Protein AF-A0A6P4F6K2-F1 (afdb_monomer_lite)

Foldseek 3Di:
DVVVVVVVVVVVVVVVVVVPPPPPPPPPPQLLADLFLQSSVDWAWHNVDQQWIWTWDADPVGIGTHTDDGADVVVQFTQASVVRDTDNDQHPSRPPNDDDDDDPPDDDDPDDD

Sequence (113 aa):
MCLEKLLVSLLLLNVVGLLLGATVTTRRIQPRETNSCEGRQSPGPICESCELLATCVRHSNGWVNIPVESCDVANGYYCNARLGSCTNETGPCHPFGIEGNFQCTSQGIFPDP

Organism: Drosophila rhopaloa (NCBI:txid1041015)

pLDDT: mean 74.83, std 17.78, range [36.12, 95.44]

Secondary structure (DSSP, 8-state):
-HHHHHHHHHHHHHHHHHHTS---------GGG-S-HHHH-S-EEEEEETTEEEEEEEETTEEEEEEEEE--GGGT-EEETTTTEEESS--TTSTT--SSS----S---SS--

Structure (mmCIF, N/CA/C/O backbone):
data_AF-A0A6P4F6K2-F1
#
_entry.id   AF-A0A6P4F6K2-F1
#
loop_
_atom_site.group_PDB
_atom_site.id
_atom_site.type_symbol
_atom_site.label_atom_id
_atom_site.label_alt_id
_atom_site.label_comp_id
_atom_site.label_asym_id
_atom_site.label_entity_id
_atom_site.label_seq_id
_atom_site.pdbx_PDB_ins_code
_atom_site.Cartn_x
_atom_site.Cartn_y
_atom_site.Cartn_z
_atom_site.occupancy
_atom_site.B_iso_or_equiv
_atom_site.auth_seq_id
_atom_site.auth_comp_id
_atom_site.auth_asym_id
_atom_site.auth_atom_id
_atom_site.pdbx_PDB_model_num
ATOM 1 N N . MET A 1 1 ? 33.567 51.281 23.725 1.00 56.69 1 MET A N 1
ATOM 2 C CA . MET A 1 1 ? 34.152 49.922 23.618 1.00 56.69 1 MET A CA 1
ATOM 3 C C . MET A 1 1 ? 33.286 48.794 24.197 1.00 56.69 1 MET A C 1
ATOM 5 O O . MET A 1 1 ? 33.327 47.714 23.625 1.00 56.69 1 MET A O 1
ATOM 9 N N . CYS A 1 2 ? 32.524 48.973 25.293 1.00 61.72 2 CYS A N 1
ATOM 10 C CA . CYS A 1 2 ? 31.678 47.890 25.845 1.00 61.72 2 CYS A CA 1
ATOM 11 C C . CYS A 1 2 ? 30.282 47.799 25.184 1.00 61.72 2 CYS A C 1
ATOM 13 O O . CYS A 1 2 ? 29.792 46.708 24.913 1.00 61.72 2 CYS A O 1
ATOM 15 N N . LEU A 1 3 ? 29.675 48.947 24.850 1.00 62.72 3 LEU A N 1
ATOM 16 C CA . LEU A 1 3 ? 28.317 49.025 24.288 1.00 62.72 3 LEU A CA 1
ATOM 17 C C . LEU A 1 3 ? 28.222 48.492 22.844 1.00 62.72 3 LEU A C 1
ATOM 19 O O . LEU A 1 3 ? 27.274 47.794 22.507 1.00 62.72 3 LEU A O 1
ATOM 23 N N . GLU A 1 4 ? 29.239 48.746 22.014 1.00 66.81 4 GLU A N 1
ATOM 24 C CA . GLU A 1 4 ? 29.304 4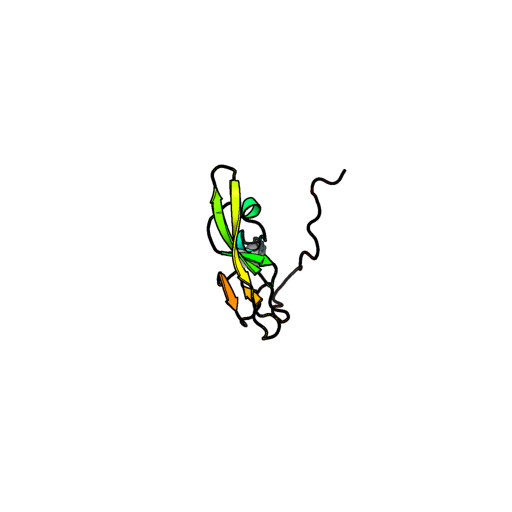8.241 20.631 1.00 66.81 4 GLU A CA 1
ATOM 25 C C . GLU A 1 4 ? 29.413 46.714 20.579 1.00 66.81 4 GLU A C 1
ATOM 27 O O . GLU A 1 4 ? 28.757 46.070 19.767 1.00 66.81 4 GLU A O 1
ATOM 32 N N . LYS A 1 5 ? 30.181 46.111 21.497 1.00 67.81 5 LYS A N 1
ATOM 33 C CA . LYS A 1 5 ? 30.301 44.649 21.598 1.00 67.81 5 LYS A CA 1
ATOM 34 C C . LYS A 1 5 ? 28.987 43.994 22.028 1.00 67.81 5 LYS A C 1
ATOM 36 O O . LYS A 1 5 ? 28.663 42.913 21.547 1.00 67.81 5 LYS A O 1
ATOM 41 N N . LEU A 1 6 ? 28.219 44.661 22.894 1.00 66.50 6 LEU A N 1
ATOM 42 C CA . LEU A 1 6 ? 26.907 44.188 23.336 1.00 66.50 6 LEU A CA 1
ATOM 43 C C . LEU A 1 6 ? 25.887 44.210 22.185 1.00 66.50 6 LEU A C 1
ATOM 45 O O . LEU A 1 6 ? 25.152 43.241 21.999 1.00 66.50 6 LEU A O 1
ATOM 49 N N . LEU A 1 7 ? 25.889 45.279 21.381 1.00 67.88 7 LEU A N 1
ATOM 50 C CA . LEU A 1 7 ? 24.997 45.426 20.227 1.00 67.88 7 LEU A CA 1
ATOM 51 C C . LEU A 1 7 ? 25.287 44.379 19.139 1.00 67.88 7 LEU A C 1
ATOM 53 O O . LEU A 1 7 ? 24.362 43.785 18.588 1.00 67.88 7 LEU A O 1
ATOM 57 N N . VAL A 1 8 ? 26.572 44.110 18.877 1.00 70.19 8 VAL A N 1
ATOM 58 C CA . VAL A 1 8 ? 27.010 43.087 17.913 1.00 70.19 8 VAL A CA 1
ATOM 59 C C . VAL A 1 8 ? 26.610 41.681 18.372 1.00 70.19 8 VAL A C 1
ATOM 61 O O . VAL A 1 8 ? 26.099 40.909 17.564 1.00 70.19 8 VAL A O 1
ATOM 64 N N . SER A 1 9 ? 26.747 41.355 19.663 1.00 69.31 9 SER A N 1
ATOM 65 C CA . SER A 1 9 ? 26.278 40.065 20.198 1.00 69.31 9 SER A CA 1
ATOM 66 C C . SER A 1 9 ? 24.761 39.886 20.079 1.00 69.31 9 SER A C 1
ATOM 68 O O . SER A 1 9 ? 24.302 38.805 19.715 1.00 69.31 9 SER A O 1
ATOM 70 N N . LEU A 1 10 ? 23.972 40.935 20.338 1.00 66.81 10 LEU A N 1
ATOM 71 C CA . LEU A 1 10 ? 22.511 40.898 20.190 1.00 66.81 10 LEU A CA 1
ATOM 72 C C . LEU A 1 10 ? 22.080 40.697 18.730 1.00 66.81 10 LEU A C 1
ATOM 74 O O . LEU A 1 10 ? 21.157 39.926 18.464 1.00 66.81 10 LEU A O 1
ATOM 78 N N . LEU A 1 11 ? 22.763 41.337 17.780 1.00 66.00 11 LEU A N 1
ATOM 79 C CA . LEU A 1 11 ? 22.517 41.141 16.348 1.00 66.00 11 LEU A CA 1
ATOM 80 C C . LEU A 1 11 ? 22.861 39.711 15.904 1.00 66.00 11 LEU A C 1
ATOM 82 O O . LEU A 1 11 ? 22.069 39.086 15.201 1.00 66.00 11 LEU A O 1
ATOM 86 N N . LEU A 1 12 ? 23.988 39.160 16.368 1.00 63.81 12 LEU A N 1
ATOM 87 C CA . LEU A 1 12 ? 24.404 37.790 16.047 1.00 63.81 12 LEU A CA 1
ATOM 88 C C . LEU A 1 12 ? 23.418 36.737 16.576 1.00 63.81 12 LEU A C 1
ATOM 90 O O . LEU A 1 12 ? 23.093 35.799 15.848 1.00 63.81 12 LEU A O 1
ATOM 94 N N . LEU A 1 13 ? 22.886 36.906 17.792 1.00 61.72 13 LEU A N 1
ATOM 95 C CA . LEU A 1 13 ? 21.876 35.989 18.341 1.00 61.72 13 LEU A CA 1
ATOM 96 C C . LEU A 1 13 ? 20.583 35.960 17.507 1.00 61.72 13 LEU A C 1
ATOM 98 O O . LEU A 1 13 ? 20.013 34.889 17.301 1.00 61.72 13 LEU A O 1
ATOM 102 N N . ASN A 1 14 ? 20.137 37.109 16.992 1.00 60.03 14 ASN A N 1
ATOM 103 C CA . ASN A 1 14 ? 18.925 37.183 16.168 1.00 60.03 14 ASN A CA 1
ATOM 104 C C . ASN A 1 14 ? 19.111 36.535 14.783 1.00 60.03 14 ASN A C 1
ATOM 106 O O . ASN A 1 14 ? 18.196 35.877 14.287 1.00 60.03 14 ASN A O 1
ATOM 110 N N . VAL A 1 15 ? 20.299 36.654 14.179 1.00 61.12 15 VAL A N 1
ATOM 111 C CA . VAL A 1 15 ? 20.611 36.010 12.887 1.00 61.12 15 VAL A CA 1
ATOM 112 C C . VAL A 1 15 ? 20.672 34.483 13.021 1.00 61.12 15 VAL A C 1
ATOM 114 O O . VAL A 1 15 ? 20.176 33.773 12.147 1.00 61.12 15 VAL A O 1
ATOM 117 N N . VAL A 1 16 ? 21.209 33.962 14.131 1.00 60.44 16 VAL A N 1
ATOM 118 C CA . VAL A 1 16 ? 21.238 32.510 14.396 1.00 60.44 16 VAL A CA 1
ATOM 119 C C . VAL A 1 16 ? 19.823 31.942 14.559 1.00 60.44 16 VAL A C 1
ATOM 121 O O . VAL A 1 16 ? 19.536 30.871 14.026 1.00 60.44 16 VAL A O 1
ATOM 124 N N . GLY A 1 17 ? 18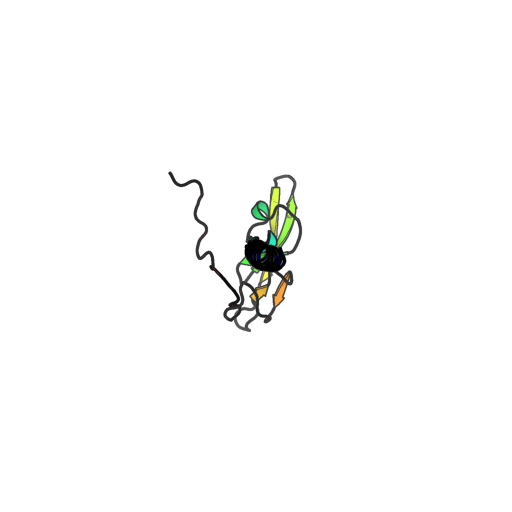.915 32.669 15.221 1.00 59.19 17 GLY A N 1
ATOM 125 C CA . GLY A 1 17 ? 17.517 32.252 15.382 1.00 59.19 17 GLY A CA 1
ATOM 126 C C . GLY A 1 17 ? 16.746 32.137 14.060 1.00 59.19 17 GLY A C 1
ATOM 127 O O . GLY A 1 17 ? 15.969 31.199 13.887 1.00 59.19 17 GLY A O 1
ATOM 128 N N . LEU A 1 18 ? 17.001 33.033 13.097 1.00 56.62 18 LEU A N 1
ATOM 129 C CA . LEU A 1 18 ? 16.351 32.987 11.779 1.00 56.62 18 LEU A CA 1
ATOM 130 C C . LEU A 1 18 ? 16.808 31.802 10.910 1.00 56.62 18 LEU A C 1
ATOM 132 O O . LEU A 1 18 ? 16.021 31.296 10.112 1.00 56.62 18 LEU A O 1
ATOM 136 N N . LEU A 1 19 ? 18.051 31.335 11.058 1.00 57.84 19 LEU A N 1
ATOM 137 C CA . LEU A 1 19 ? 18.600 30.241 10.243 1.00 57.84 19 LEU A CA 1
ATOM 138 C C . LEU A 1 19 ? 18.112 28.846 10.677 1.00 57.84 19 LEU A C 1
ATOM 140 O O . LEU A 1 19 ? 18.182 27.904 9.891 1.00 57.84 19 LEU A O 1
ATOM 144 N N . LEU A 1 20 ? 17.577 28.706 11.894 1.00 57.47 20 LEU A N 1
ATOM 145 C CA . LEU A 1 20 ? 17.059 27.437 12.430 1.00 57.47 20 LEU A CA 1
ATOM 146 C C . LEU A 1 20 ? 15.578 27.172 12.085 1.00 57.47 20 LEU A C 1
ATOM 148 O O . LEU A 1 20 ? 15.097 26.058 12.282 1.00 57.47 20 LEU A O 1
ATOM 152 N N . GLY A 1 21 ? 14.847 28.165 11.562 1.00 54.50 21 GLY A N 1
ATOM 153 C CA . GLY A 1 21 ? 13.391 28.095 11.358 1.00 54.50 21 GLY A CA 1
ATOM 154 C C . GLY A 1 21 ? 12.912 27.477 10.038 1.00 54.50 21 GLY A C 1
ATOM 155 O O . GLY A 1 21 ? 11.718 27.245 9.879 1.00 54.50 21 GLY A O 1
ATOM 156 N N . ALA A 1 22 ? 13.802 27.191 9.085 1.00 56.12 22 ALA A N 1
ATOM 157 C CA . ALA A 1 22 ? 13.428 26.698 7.756 1.00 56.12 22 ALA A CA 1
ATOM 158 C C . ALA A 1 22 ? 13.630 25.179 7.609 1.00 56.12 22 ALA A C 1
ATOM 160 O O . ALA A 1 22 ? 14.261 24.710 6.664 1.00 56.12 22 ALA A O 1
ATOM 161 N N . THR A 1 23 ? 13.086 24.378 8.528 1.00 56.38 23 THR A N 1
ATOM 162 C CA . THR A 1 23 ? 12.930 22.936 8.280 1.00 56.38 23 THR A CA 1
ATOM 163 C C . THR A 1 23 ? 11.619 22.710 7.533 1.00 56.38 23 THR A C 1
ATOM 165 O O . THR A 1 23 ? 10.578 22.406 8.107 1.00 56.38 23 THR A O 1
ATOM 168 N N . VAL A 1 24 ? 11.657 22.900 6.211 1.00 55.47 24 VAL A N 1
ATOM 169 C CA . VAL A 1 24 ? 10.568 22.478 5.322 1.00 55.47 24 VAL A CA 1
ATOM 170 C C . VAL A 1 24 ? 10.425 20.964 5.474 1.00 55.47 24 VAL A C 1
ATOM 172 O O . VAL A 1 24 ? 11.252 20.194 4.981 1.00 55.47 24 VAL A O 1
ATOM 175 N N . THR A 1 25 ? 9.381 20.528 6.176 1.00 54.91 25 THR A N 1
ATOM 176 C CA . THR A 1 25 ? 8.965 19.127 6.228 1.00 54.91 25 THR A CA 1
ATOM 177 C C . THR A 1 25 ? 8.419 18.753 4.856 1.00 54.91 25 THR A C 1
ATOM 179 O O . THR A 1 25 ? 7.223 18.784 4.583 1.00 54.91 25 THR A O 1
ATOM 182 N N . THR A 1 26 ? 9.325 18.427 3.937 1.00 51.50 26 THR A N 1
ATOM 183 C CA . THR A 1 26 ? 8.966 17.761 2.688 1.00 51.50 26 THR A CA 1
ATOM 184 C C . THR A 1 26 ? 8.334 16.421 3.066 1.00 51.50 26 THR A C 1
ATOM 186 O O . THR A 1 26 ? 9.034 15.456 3.372 1.00 51.50 26 THR A O 1
ATOM 189 N N . ARG A 1 27 ? 6.994 16.358 3.111 1.00 51.25 27 ARG A N 1
ATOM 190 C CA . ARG A 1 27 ? 6.260 15.089 3.180 1.00 51.25 27 ARG A CA 1
ATOM 191 C C . ARG A 1 27 ? 6.601 14.326 1.902 1.00 51.25 27 ARG A C 1
ATOM 193 O O . ARG A 1 27 ? 5.994 14.549 0.859 1.00 51.25 27 ARG A O 1
ATOM 200 N N . ARG A 1 28 ? 7.633 13.481 1.952 1.00 51.12 28 ARG A N 1
ATOM 201 C CA . ARG A 1 28 ? 7.904 12.533 0.875 1.00 51.12 28 ARG A CA 1
ATOM 202 C C . ARG A 1 28 ? 6.759 11.536 0.882 1.00 51.12 28 ARG A C 1
ATOM 204 O O . ARG A 1 28 ? 6.649 10.769 1.835 1.00 51.12 28 ARG A O 1
ATOM 211 N N . ILE A 1 29 ? 5.934 11.576 -0.163 1.00 53.78 29 ILE A N 1
ATOM 212 C CA . ILE A 1 29 ? 5.023 10.480 -0.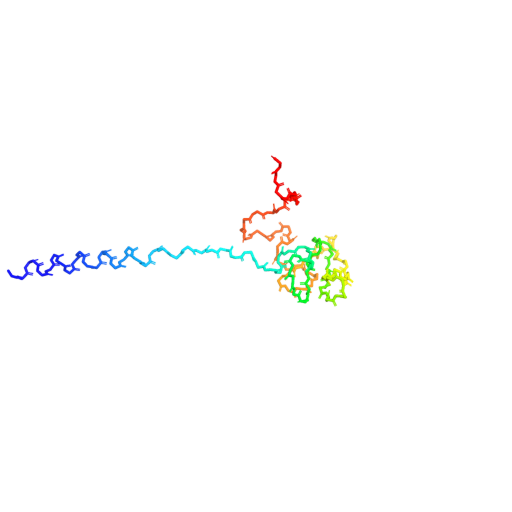500 1.00 53.78 29 ILE A CA 1
ATOM 213 C C . ILE A 1 29 ? 5.879 9.218 -0.456 1.00 53.78 29 ILE A C 1
ATOM 215 O O . ILE A 1 29 ? 6.881 9.116 -1.178 1.00 53.78 29 ILE A O 1
ATOM 219 N N . GLN A 1 30 ? 5.584 8.319 0.478 1.00 57.50 30 GLN A N 1
ATOM 220 C CA . GLN A 1 30 ? 6.380 7.109 0.586 1.00 57.50 30 GLN A CA 1
ATOM 221 C C . GLN A 1 30 ? 6.068 6.255 -0.643 1.00 57.50 30 GLN A C 1
ATOM 223 O O . GLN A 1 30 ? 4.902 6.122 -1.002 1.00 57.50 30 GLN A O 1
ATOM 228 N N . PRO A 1 31 ? 7.058 5.597 -1.269 1.00 54.12 31 PRO A N 1
ATOM 229 C CA . PRO A 1 31 ? 6.803 4.698 -2.398 1.00 54.12 31 PRO A CA 1
ATOM 230 C C . PRO A 1 31 ? 5.815 3.558 -2.090 1.00 54.12 31 PRO A C 1
ATOM 232 O O . PRO A 1 31 ? 5.384 2.867 -3.001 1.00 54.12 31 PRO A O 1
ATOM 235 N N . ARG A 1 32 ? 5.460 3.334 -0.814 1.00 56.78 32 ARG A N 1
ATOM 236 C CA . ARG A 1 32 ? 4.404 2.409 -0.366 1.00 56.78 32 ARG A CA 1
ATOM 237 C C . ARG A 1 32 ? 2.979 2.946 -0.521 1.00 56.78 32 ARG A C 1
ATOM 239 O O . ARG A 1 32 ? 2.049 2.158 -0.447 1.00 56.78 32 ARG A O 1
ATOM 246 N N . GLU A 1 33 ? 2.808 4.248 -0.717 1.00 63.09 33 GLU A N 1
ATOM 247 C CA . GLU A 1 33 ? 1.502 4.909 -0.856 1.00 63.09 33 GLU A CA 1
ATOM 248 C C . GLU A 1 33 ? 1.014 4.934 -2.316 1.00 63.09 33 GLU A C 1
ATOM 250 O O . GLU A 1 33 ? -0.028 5.505 -2.618 1.00 63.09 33 GLU A O 1
ATOM 255 N N . THR A 1 34 ? 1.753 4.300 -3.231 1.00 77.69 34 THR A N 1
ATOM 256 C CA . THR A 1 34 ? 1.276 4.015 -4.587 1.00 77.69 34 THR A CA 1
ATOM 257 C C . THR A 1 34 ? 0.382 2.777 -4.605 1.00 77.69 34 THR A C 1
ATOM 259 O O . THR A 1 34 ? 0.589 1.826 -3.849 1.00 77.69 34 THR A O 1
ATOM 262 N N . ASN A 1 35 ? -0.581 2.776 -5.519 1.00 83.12 35 ASN A N 1
ATOM 263 C CA . ASN A 1 35 ? -1.512 1.675 -5.737 1.00 83.12 35 ASN A CA 1
ATOM 264 C C . ASN A 1 35 ? -1.050 0.680 -6.817 1.00 83.12 35 ASN A C 1
ATOM 266 O O . ASN A 1 35 ? -1.750 -0.288 -7.112 1.00 83.12 35 ASN A O 1
ATOM 270 N N . SER A 1 36 ? 0.124 0.897 -7.420 1.00 89.00 36 SER A N 1
ATOM 271 C CA . SER A 1 36 ? 0.665 0.025 -8.465 1.00 89.00 36 SER A CA 1
ATOM 272 C C . SER A 1 36 ? 2.108 -0.373 -8.188 1.00 89.00 36 SER A C 1
ATOM 274 O O . SER A 1 36 ? 2.950 0.430 -7.781 1.00 89.00 36 SER A O 1
ATOM 276 N N . CYS A 1 37 ? 2.424 -1.632 -8.462 1.00 90.44 37 CYS A N 1
ATOM 277 C CA . CYS A 1 37 ? 3.773 -2.147 -8.301 1.00 90.44 37 CYS A CA 1
ATOM 278 C C . CYS A 1 37 ? 4.759 -1.517 -9.285 1.00 90.44 37 CYS A C 1
ATOM 280 O O . CYS A 1 37 ? 5.931 -1.349 -8.943 1.00 90.44 37 CYS A O 1
ATOM 282 N N . GLU A 1 38 ? 4.273 -1.090 -10.451 1.00 89.88 38 GLU A N 1
ATOM 283 C CA . GLU A 1 38 ? 5.060 -0.345 -11.433 1.00 89.88 38 GLU A CA 1
ATOM 284 C C . GLU A 1 38 ? 5.500 1.023 -10.901 1.00 89.88 38 GLU A C 1
ATOM 286 O O . GLU A 1 38 ? 6.664 1.390 -11.044 1.00 89.88 38 GLU A O 1
ATOM 291 N N . GLY A 1 39 ? 4.619 1.741 -10.193 1.00 84.81 39 GLY A N 1
ATOM 292 C CA . GLY A 1 39 ? 4.983 2.987 -9.514 1.00 84.81 39 GLY A CA 1
ATOM 293 C C . GLY A 1 39 ? 5.900 2.768 -8.307 1.00 84.81 39 GLY A C 1
ATOM 294 O O . GLY A 1 39 ? 6.752 3.604 -8.008 1.00 84.81 39 GLY A O 1
ATOM 295 N N . ARG A 1 40 ? 5.754 1.633 -7.612 1.00 85.44 40 ARG A N 1
ATOM 296 C CA . ARG A 1 40 ? 6.533 1.313 -6.406 1.00 85.44 40 ARG A CA 1
ATOM 297 C C . ARG A 1 40 ? 7.978 0.909 -6.701 1.00 85.44 40 ARG A C 1
ATOM 299 O O . ARG A 1 40 ? 8.857 1.147 -5.869 1.00 85.44 40 ARG A O 1
ATOM 306 N N . GLN A 1 41 ? 8.199 0.207 -7.812 1.00 89.81 41 GLN A N 1
ATOM 307 C CA . GLN A 1 41 ? 9.492 -0.340 -8.246 1.00 89.81 41 GLN A CA 1
ATOM 308 C C . GLN A 1 41 ? 10.267 -1.141 -7.178 1.00 89.81 41 GLN A C 1
ATOM 310 O O . GLN A 1 41 ? 11.496 -1.230 -7.204 1.00 89.81 41 GLN A O 1
ATOM 315 N N . SER A 1 42 ? 9.563 -1.725 -6.209 1.00 90.62 42 SER A N 1
ATOM 316 C CA . SER A 1 42 ? 10.150 -2.490 -5.107 1.00 90.62 42 SER A CA 1
ATOM 317 C C . SER A 1 42 ? 9.169 -3.551 -4.603 1.00 90.62 42 SER A C 1
ATOM 319 O O . SER A 1 42 ? 7.954 -3.368 -4.721 1.00 90.62 42 SER A O 1
ATOM 321 N N . PRO A 1 43 ? 9.658 -4.666 -4.033 1.00 92.00 43 PRO A N 1
ATOM 322 C CA . PRO A 1 43 ? 8.783 -5.745 -3.607 1.00 92.00 43 PRO A CA 1
ATOM 323 C C . PRO A 1 43 ? 8.065 -5.410 -2.296 1.00 92.00 43 PRO A C 1
ATOM 325 O O . PRO A 1 43 ? 8.527 -4.584 -1.498 1.00 92.00 43 PRO A O 1
ATOM 328 N N . GLY A 1 44 ? 6.950 -6.098 -2.054 1.00 91.19 44 GLY A N 1
ATOM 329 C CA . GLY A 1 44 ? 6.220 -6.083 -0.784 1.00 91.19 44 GLY A CA 1
ATOM 330 C C . GLY A 1 44 ? 4.786 -5.545 -0.875 1.00 91.19 44 GLY A C 1
ATOM 331 O O . GLY A 1 44 ? 4.319 -5.222 -1.964 1.00 91.19 44 GLY A O 1
ATOM 332 N N . PRO A 1 45 ? 4.090 -5.431 0.270 1.00 90.94 45 PRO A N 1
ATOM 333 C CA . PRO A 1 45 ? 2.642 -5.227 0.307 1.00 90.94 45 PRO A CA 1
ATOM 334 C C . PRO A 1 45 ? 2.241 -3.796 -0.058 1.00 90.94 45 PRO A C 1
ATOM 336 O O . PRO A 1 45 ? 2.825 -2.850 0.476 1.00 90.94 45 PRO A O 1
ATOM 339 N N . ILE A 1 46 ? 1.258 -3.646 -0.940 1.00 90.38 46 ILE A N 1
ATOM 340 C CA . ILE A 1 46 ? 0.628 -2.386 -1.351 1.00 90.38 46 ILE A CA 1
ATOM 341 C C . ILE A 1 46 ? -0.887 -2.474 -1.178 1.00 90.38 46 ILE A C 1
ATOM 343 O O . ILE A 1 46 ? -1.462 -3.560 -1.176 1.00 90.38 46 ILE A O 1
ATOM 347 N N . CYS A 1 47 ? -1.535 -1.318 -1.110 1.00 89.62 47 CYS A N 1
ATOM 348 C CA . CYS A 1 47 ? -2.980 -1.237 -1.270 1.00 89.62 47 CYS A CA 1
ATOM 349 C C . CYS A 1 47 ? -3.288 -0.919 -2.728 1.00 89.62 47 CYS A C 1
ATOM 351 O O . CYS A 1 47 ? -3.039 0.198 -3.176 1.00 89.62 47 CYS A O 1
ATOM 353 N N . GLU A 1 48 ? -3.800 -1.898 -3.471 1.00 89.19 48 GLU A N 1
ATOM 354 C CA . GLU A 1 48 ? -4.279 -1.670 -4.840 1.00 89.19 48 GLU A CA 1
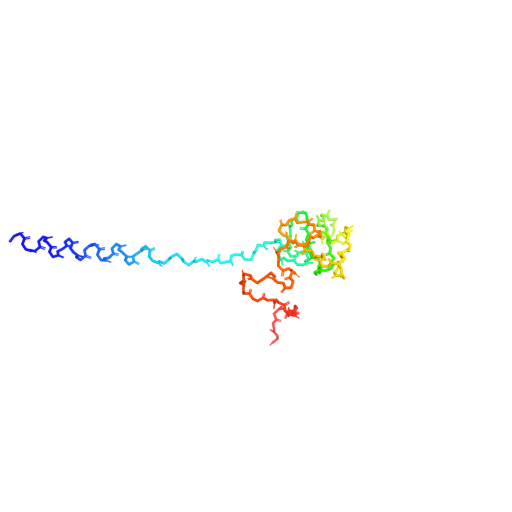ATOM 355 C C . GLU A 1 48 ? -5.564 -0.832 -4.824 1.00 89.19 48 GLU A C 1
ATOM 357 O O . GLU A 1 48 ? -5.752 0.074 -5.636 1.00 89.19 48 GLU A O 1
ATOM 362 N N . SER A 1 49 ? -6.404 -1.079 -3.820 1.00 88.00 49 SER A N 1
ATOM 363 C CA . SER A 1 49 ? -7.496 -0.205 -3.407 1.00 88.00 49 SER A CA 1
ATOM 364 C C . SER A 1 49 ? -7.609 -0.221 -1.881 1.00 88.00 49 SER A C 1
ATOM 366 O O . SER A 1 49 ? -6.921 -0.985 -1.201 1.00 88.00 49 SER A O 1
ATOM 368 N N . CYS A 1 50 ? -8.495 0.597 -1.315 1.00 87.81 50 CYS A N 1
ATOM 369 C CA . CYS A 1 50 ? -8.738 0.584 0.129 1.00 87.81 50 CYS A CA 1
ATOM 370 C C . CYS A 1 50 ? -9.403 -0.703 0.641 1.00 87.81 50 CYS A C 1
ATOM 372 O O . CYS A 1 50 ? -9.427 -0.932 1.850 1.00 87.81 50 CYS A O 1
ATOM 374 N N . GLU A 1 51 ? -9.866 -1.560 -0.268 1.00 90.88 51 GLU A N 1
ATOM 375 C CA . GLU A 1 51 ? -10.525 -2.835 0.025 1.00 90.88 51 GLU A CA 1
ATOM 376 C C . GLU A 1 51 ? -9.706 -4.033 -0.480 1.00 90.88 51 GLU A C 1
ATOM 378 O O . GLU A 1 51 ? -10.139 -5.174 -0.348 1.00 90.88 51 GLU A O 1
ATOM 383 N N . LEU A 1 52 ? -8.532 -3.803 -1.080 1.00 90.62 52 LEU A N 1
ATOM 384 C CA . LEU A 1 52 ? -7.726 -4.854 -1.698 1.00 90.62 52 LEU A CA 1
ATOM 385 C C . LEU A 1 52 ? -6.245 -4.685 -1.363 1.00 90.62 52 LEU A C 1
ATOM 387 O O . LEU A 1 52 ? -5.575 -3.767 -1.852 1.00 90.62 52 LEU A O 1
ATOM 391 N N . LEU A 1 53 ? -5.731 -5.623 -0.571 1.00 93.06 53 LEU A N 1
ATOM 392 C CA . LEU A 1 53 ? -4.307 -5.773 -0.325 1.00 93.06 53 LEU A CA 1
ATOM 393 C C . LEU A 1 53 ? -3.689 -6.605 -1.449 1.00 93.06 53 LEU A C 1
ATOM 395 O O . LEU A 1 53 ? -4.116 -7.727 -1.733 1.00 93.06 53 LEU A O 1
ATOM 399 N N . ALA A 1 54 ? -2.628 -6.078 -2.041 1.00 94.25 54 ALA A N 1
ATOM 400 C CA . ALA A 1 54 ? -1.810 -6.782 -3.013 1.00 94.25 54 ALA A CA 1
ATOM 401 C C . ALA A 1 54 ? -0.346 -6.790 -2.566 1.00 94.25 54 ALA A C 1
ATOM 403 O O . ALA A 1 54 ? 0.070 -6.056 -1.671 1.00 94.25 54 ALA A O 1
ATOM 404 N N . THR A 1 55 ? 0.470 -7.623 -3.195 1.00 93.69 55 THR A N 1
ATOM 405 C CA . THR A 1 55 ? 1.918 -7.628 -3.006 1.00 93.69 55 THR A CA 1
ATOM 406 C C . THR A 1 55 ? 2.622 -7.452 -4.335 1.00 93.69 55 THR A C 1
ATOM 408 O O . THR A 1 55 ? 2.210 -7.992 -5.362 1.00 93.69 55 THR A O 1
ATOM 411 N N . CYS A 1 56 ? 3.700 -6.681 -4.306 1.00 93.94 56 CYS A N 1
ATOM 412 C CA . CYS A 1 56 ? 4.517 -6.425 -5.469 1.00 93.94 56 CYS A CA 1
ATOM 413 C C . CYS A 1 56 ? 5.576 -7.489 -5.636 1.00 93.94 56 CYS A C 1
ATOM 415 O O . CYS A 1 56 ? 6.423 -7.699 -4.760 1.00 93.94 56 CYS A O 1
ATOM 417 N N . VAL A 1 57 ? 5.551 -8.106 -6.811 1.00 94.69 57 VAL A N 1
ATOM 418 C CA . VAL A 1 57 ? 6.522 -9.105 -7.235 1.00 94.69 57 VAL A CA 1
ATOM 419 C C . VAL A 1 57 ? 7.125 -8.658 -8.559 1.00 94.69 57 VAL A C 1
ATOM 421 O O . VAL A 1 57 ? 6.445 -8.095 -9.420 1.00 94.69 57 VAL A O 1
ATOM 424 N N . ARG A 1 58 ? 8.429 -8.889 -8.717 1.00 94.94 58 ARG A N 1
ATOM 425 C CA . ARG A 1 58 ? 9.118 -8.628 -9.976 1.00 94.94 58 ARG A CA 1
ATOM 426 C C . ARG A 1 58 ? 8.928 -9.817 -10.910 1.00 94.94 58 ARG A C 1
ATOM 428 O O . ARG A 1 58 ? 9.337 -10.928 -10.582 1.00 94.94 58 ARG A O 1
ATOM 435 N N . HIS A 1 59 ? 8.334 -9.564 -12.066 1.00 92.75 59 HIS A N 1
ATOM 436 C CA . HIS A 1 59 ? 8.178 -10.527 -13.148 1.00 92.75 59 HIS A CA 1
ATOM 437 C C . HIS A 1 59 ? 9.169 -10.214 -14.284 1.00 92.75 59 HIS A C 1
ATOM 439 O O . HIS A 1 59 ? 9.830 -9.172 -14.272 1.00 92.75 59 HIS A O 1
ATOM 445 N N . SER A 1 60 ? 9.280 -11.089 -15.291 1.00 92.19 60 SER A N 1
ATOM 446 C CA . SER A 1 60 ? 10.176 -10.873 -16.444 1.00 92.19 60 SER A CA 1
ATOM 447 C C . SER A 1 60 ? 9.865 -9.590 -17.224 1.00 92.19 60 SER A C 1
ATOM 449 O O . SER A 1 60 ? 10.754 -9.015 -17.842 1.00 92.19 60 SER A O 1
ATOM 451 N N . ASN A 1 61 ? 8.608 -9.142 -17.171 1.00 89.50 61 ASN A N 1
ATOM 452 C CA . ASN A 1 61 ? 8.080 -8.045 -17.982 1.00 89.50 61 ASN A CA 1
ATOM 453 C C . ASN A 1 61 ? 7.849 -6.751 -17.180 1.00 89.50 61 ASN A C 1
ATOM 455 O O . ASN A 1 61 ? 7.295 -5.808 -17.732 1.00 89.50 61 ASN A O 1
ATOM 459 N N . GLY A 1 62 ? 8.228 -6.701 -15.897 1.00 93.62 62 GLY A N 1
ATOM 460 C CA . GLY A 1 62 ? 8.003 -5.530 -15.040 1.00 93.62 62 GLY A CA 1
ATOM 461 C C . GLY A 1 62 ? 7.525 -5.884 -13.636 1.00 93.62 62 GLY A C 1
ATOM 462 O O . GLY A 1 62 ? 7.662 -7.028 -13.184 1.00 93.62 62 GLY A O 1
ATOM 463 N N . TRP A 1 63 ? 6.983 -4.895 -12.932 1.00 94.88 63 TRP A N 1
ATOM 464 C CA . TRP A 1 63 ? 6.417 -5.080 -11.600 1.00 94.88 63 TRP A CA 1
ATOM 465 C C . TRP A 1 63 ? 4.922 -5.375 -11.679 1.00 94.88 63 TRP A C 1
ATOM 467 O O . TRP A 1 63 ? 4.176 -4.672 -12.353 1.00 94.88 63 TRP A O 1
ATOM 477 N N . VAL A 1 64 ? 4.474 -6.411 -10.970 1.00 94.75 64 VAL A N 1
ATOM 478 C CA . VAL A 1 64 ? 3.088 -6.892 -11.052 1.00 94.75 64 VAL A CA 1
ATOM 479 C C . VAL A 1 64 ? 2.439 -6.881 -9.672 1.00 94.75 64 VAL A C 1
ATOM 481 O O . VAL A 1 64 ? 3.060 -7.294 -8.687 1.00 94.75 64 VAL A O 1
ATOM 484 N N . ASN A 1 65 ? 1.188 -6.416 -9.622 1.00 93.69 65 ASN A N 1
ATOM 485 C CA . ASN A 1 65 ? 0.312 -6.510 -8.460 1.00 93.69 65 ASN A CA 1
ATOM 486 C C . ASN A 1 65 ? -0.233 -7.937 -8.350 1.00 93.69 65 ASN A C 1
ATOM 488 O O . ASN A 1 65 ? -0.935 -8.402 -9.247 1.00 93.69 65 ASN A O 1
ATOM 492 N N . ILE A 1 66 ? 0.076 -8.630 -7.255 1.00 95.44 66 ILE A N 1
ATOM 493 C CA . ILE A 1 66 ? -0.506 -9.938 -6.946 1.00 95.44 66 ILE A CA 1
ATOM 494 C C . ILE A 1 66 ? -1.493 -9.759 -5.788 1.00 95.44 66 ILE A C 1
ATOM 496 O O . ILE A 1 66 ? -1.038 -9.462 -4.680 1.00 95.44 66 ILE A O 1
ATOM 500 N N . PRO A 1 67 ? -2.812 -9.916 -6.004 1.00 94.31 67 PRO A N 1
ATOM 501 C CA . PRO A 1 67 ? -3.804 -9.821 -4.936 1.00 94.31 67 PRO A CA 1
ATOM 502 C C . PRO A 1 67 ? -3.515 -10.832 -3.823 1.00 94.31 67 PRO A C 1
ATOM 504 O O . PRO A 1 67 ? -3.272 -12.007 -4.100 1.00 94.31 67 PRO A O 1
ATOM 507 N N . VAL A 1 68 ? -3.528 -10.370 -2.574 1.00 94.88 68 VAL A N 1
ATOM 508 C CA . VAL A 1 68 ? -3.272 -11.193 -1.382 1.00 94.88 68 VAL A CA 1
ATOM 509 C C . VAL A 1 68 ? -4.575 -11.458 -0.640 1.00 94.88 68 VAL A C 1
ATOM 511 O O . VAL A 1 68 ? -4.900 -12.611 -0.371 1.00 94.88 68 VAL A O 1
ATOM 514 N N . GLU A 1 69 ? -5.326 -10.401 -0.332 1.00 94.31 69 GLU A N 1
ATOM 515 C CA . GLU A 1 69 ? -6.598 -10.486 0.387 1.00 94.31 69 GLU A CA 1
ATOM 516 C C . GLU A 1 69 ? -7.500 -9.287 0.066 1.00 94.31 69 GLU A C 1
ATOM 518 O O . GLU A 1 69 ? -7.023 -8.187 -0.221 1.00 94.31 69 GLU A O 1
ATOM 523 N N . SER A 1 70 ? -8.814 -9.502 0.135 1.00 94.81 70 SER A N 1
ATOM 524 C CA . SER A 1 70 ? -9.817 -8.434 0.114 1.00 94.81 70 SER A CA 1
ATOM 525 C C . SER A 1 70 ? -10.216 -8.090 1.548 1.00 94.81 70 SER A C 1
ATOM 527 O O . SER A 1 70 ? -10.529 -8.985 2.332 1.00 94.81 70 SER A O 1
ATOM 529 N N . CYS A 1 71 ? -10.201 -6.806 1.893 1.00 92.31 71 CYS A N 1
ATOM 530 C CA . CYS A 1 71 ? -10.515 -6.327 3.233 1.00 92.31 71 CYS A CA 1
ATOM 531 C C . CYS A 1 71 ? -12.027 -6.260 3.469 1.00 92.31 71 CYS A C 1
ATOM 533 O O . CYS A 1 71 ? -12.791 -5.834 2.604 1.00 92.31 71 CYS A O 1
ATOM 535 N N . ASP A 1 72 ? -12.453 -6.632 4.675 1.00 94.44 72 ASP A N 1
ATOM 536 C CA . ASP A 1 72 ? -13.852 -6.572 5.088 1.00 94.44 72 ASP A CA 1
ATOM 537 C C . ASP A 1 72 ? -14.248 -5.159 5.541 1.00 94.44 72 ASP A C 1
ATOM 539 O O . ASP A 1 72 ? -14.320 -4.838 6.734 1.00 94.44 72 ASP A O 1
ATOM 543 N N . VAL A 1 73 ? -14.518 -4.303 4.559 1.00 88.38 73 VAL A N 1
ATOM 544 C CA . VAL A 1 73 ? -14.943 -2.919 4.796 1.00 88.38 73 VAL A CA 1
ATOM 545 C C . VAL A 1 73 ? -16.281 -2.817 5.526 1.00 88.38 73 VAL A C 1
ATOM 547 O O . VAL A 1 73 ? -16.519 -1.825 6.212 1.00 88.38 73 VAL A O 1
ATOM 550 N N . ALA A 1 74 ? -17.141 -3.839 5.435 1.00 90.19 74 ALA A N 1
ATOM 551 C CA . ALA A 1 74 ? -18.423 -3.862 6.139 1.00 90.19 74 ALA A CA 1
ATOM 552 C C . ALA A 1 74 ? -18.230 -3.982 7.658 1.00 90.19 74 ALA A C 1
ATOM 554 O O . ALA A 1 74 ? -19.012 -3.418 8.423 1.00 90.19 74 ALA A O 1
ATOM 555 N N . ASN A 1 75 ? -17.160 -4.653 8.088 1.00 92.06 75 ASN A N 1
ATOM 556 C CA . ASN A 1 75 ? -16.748 -4.746 9.488 1.00 92.06 75 ASN A CA 1
ATOM 557 C C . ASN A 1 75 ? -15.655 -3.728 9.875 1.00 92.06 75 ASN A C 1
ATOM 559 O O . ASN A 1 75 ? -15.077 -3.823 10.959 1.00 92.06 75 ASN A O 1
ATOM 563 N N . GLY A 1 76 ? -15.382 -2.737 9.018 1.00 89.94 76 GLY A N 1
ATOM 564 C CA . GLY A 1 76 ? -14.446 -1.645 9.298 1.00 89.94 76 GLY A CA 1
ATOM 565 C C . GLY A 1 76 ? -12.967 -1.994 9.106 1.00 89.94 76 GLY A C 1
ATOM 566 O O . GLY A 1 76 ? -12.106 -1.285 9.620 1.00 89.94 76 GLY A O 1
ATOM 567 N N . TYR A 1 77 ? -12.649 -3.068 8.381 1.00 93.12 77 TYR A N 1
ATOM 568 C CA . TYR A 1 77 ? -11.272 -3.411 8.029 1.00 93.12 77 TYR A CA 1
ATOM 569 C C . TYR A 1 77 ? -10.917 -2.819 6.669 1.00 93.12 77 TYR A C 1
ATOM 571 O O . TYR A 1 77 ? -11.564 -3.107 5.664 1.00 93.12 77 TYR A O 1
ATOM 579 N N . TYR A 1 78 ? -9.849 -2.030 6.631 1.00 91.25 78 TYR A N 1
ATOM 580 C CA . TYR A 1 78 ? -9.373 -1.358 5.426 1.00 91.25 78 TYR A CA 1
ATOM 581 C C . TYR A 1 78 ? -7.916 -1.717 5.165 1.00 91.25 78 TYR A C 1
ATOM 583 O O . TYR A 1 78 ? -7.161 -2.046 6.084 1.00 91.25 78 TYR A O 1
ATOM 591 N N . CYS A 1 79 ? -7.496 -1.635 3.906 1.00 89.94 79 CYS A N 1
ATOM 592 C CA . CYS A 1 79 ? -6.106 -1.884 3.562 1.00 89.94 79 CYS A CA 1
ATOM 593 C C . CYS A 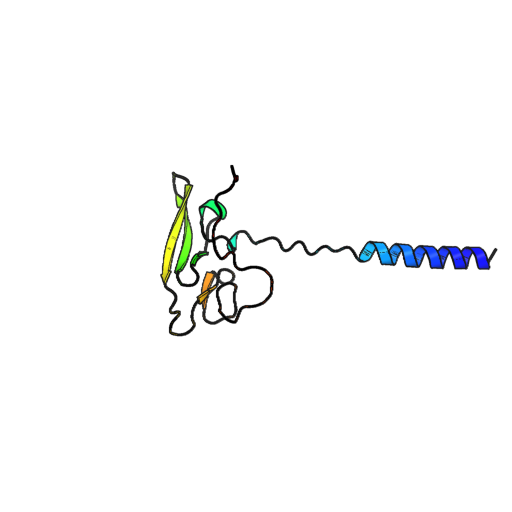1 79 ? -5.209 -0.811 4.185 1.00 89.94 79 CYS A C 1
ATOM 595 O O . CYS A 1 79 ? -5.357 0.384 3.918 1.00 89.94 79 CYS A O 1
ATOM 597 N N . ASN A 1 80 ? -4.243 -1.222 5.001 1.00 88.31 80 ASN A N 1
ATOM 598 C CA . ASN A 1 80 ? -3.304 -0.304 5.620 1.00 88.31 80 ASN A CA 1
ATOM 599 C C . ASN A 1 80 ? -1.918 -0.460 4.987 1.00 88.31 80 ASN A C 1
ATOM 601 O O . ASN A 1 80 ? -1.147 -1.337 5.362 1.00 88.31 80 ASN A O 1
ATOM 605 N N . ALA A 1 81 ? -1.562 0.433 4.057 1.00 83.06 81 ALA A N 1
ATOM 606 C CA . ALA A 1 81 ? -0.284 0.378 3.334 1.00 83.06 81 ALA A CA 1
ATOM 607 C C . ALA A 1 81 ? 0.958 0.496 4.244 1.00 83.06 81 ALA A C 1
ATOM 609 O O . ALA A 1 81 ? 2.060 0.092 3.862 1.00 83.06 81 ALA A O 1
ATOM 610 N N . ARG A 1 82 ? 0.804 1.050 5.457 1.00 84.00 82 ARG A N 1
ATOM 611 C CA . ARG A 1 82 ? 1.902 1.175 6.429 1.00 84.00 82 ARG A CA 1
ATOM 612 C C . ARG A 1 82 ? 2.184 -0.162 7.111 1.00 84.00 82 ARG A C 1
ATOM 614 O O . ARG A 1 82 ? 3.352 -0.528 7.248 1.00 84.00 82 ARG A O 1
ATOM 621 N N . LEU A 1 83 ? 1.124 -0.886 7.470 1.00 88.69 83 LEU A N 1
ATOM 622 C CA . LEU A 1 83 ? 1.188 -2.195 8.131 1.00 88.69 83 LEU A CA 1
ATOM 623 C C . LEU A 1 83 ? 1.318 -3.354 7.134 1.00 88.69 83 LEU A C 1
ATOM 625 O O . LEU A 1 83 ? 1.902 -4.381 7.460 1.00 88.69 83 LEU A O 1
ATOM 629 N N . GLY A 1 84 ? 0.838 -3.164 5.904 1.00 89.19 84 GLY A N 1
ATOM 630 C CA . GLY A 1 84 ? 0.827 -4.183 4.861 1.00 89.19 84 GLY A CA 1
ATOM 631 C C . GLY A 1 84 ? -0.213 -5.279 5.082 1.00 89.19 84 GLY A C 1
ATOM 632 O O . GLY A 1 84 ? 0.051 -6.419 4.716 1.00 89.19 84 GLY A O 1
ATOM 633 N N . SER A 1 85 ? -1.351 -4.946 5.693 1.00 92.12 85 SER A N 1
ATOM 634 C CA . SER A 1 85 ? -2.453 -5.870 5.988 1.00 92.12 85 SER A CA 1
ATOM 635 C C . SER A 1 85 ? -3.799 -5.142 6.026 1.00 92.12 85 SER A C 1
ATOM 637 O O . SER A 1 85 ? -3.841 -3.908 6.128 1.00 92.12 85 SER A O 1
ATOM 639 N N . CYS A 1 86 ? -4.901 -5.889 5.956 1.00 92.69 86 CYS A N 1
ATOM 640 C CA . CYS A 1 86 ? -6.228 -5.365 6.271 1.00 92.69 86 CYS A CA 1
ATOM 641 C C . CYS A 1 86 ? -6.381 -5.171 7.788 1.00 92.69 86 CYS A C 1
ATOM 643 O O . CYS A 1 86 ? -6.342 -6.133 8.557 1.00 92.69 86 CYS A O 1
ATOM 645 N N . THR A 1 87 ? -6.569 -3.929 8.240 1.00 92.62 87 THR A N 1
ATOM 646 C CA . THR A 1 87 ? -6.724 -3.613 9.668 1.00 92.62 87 THR A CA 1
ATOM 647 C C . THR A 1 87 ? -7.830 -2.590 9.911 1.00 92.62 87 THR A C 1
ATOM 649 O O . THR A 1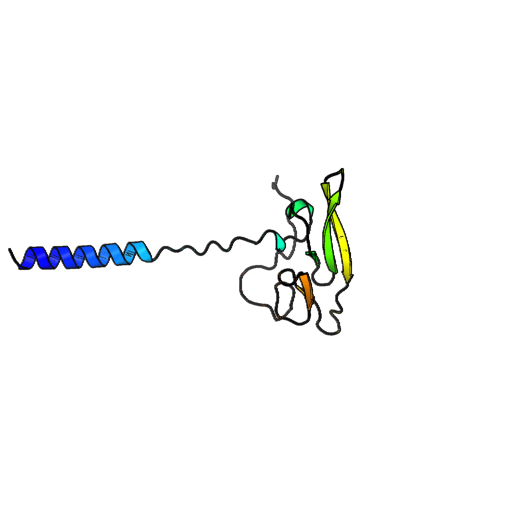 87 ? -8.207 -1.825 9.028 1.00 92.62 87 THR A O 1
ATOM 652 N N . ASN A 1 88 ? -8.343 -2.571 11.141 1.00 91.38 88 ASN A N 1
ATOM 653 C CA . ASN A 1 88 ? -9.219 -1.512 11.661 1.00 91.38 88 ASN A CA 1
ATOM 654 C C . ASN A 1 88 ? -8.393 -0.393 12.339 1.00 91.38 88 ASN A C 1
ATOM 656 O O . ASN A 1 88 ? -8.891 0.424 13.104 1.00 91.38 88 ASN A O 1
ATOM 660 N N . GLU A 1 89 ? -7.074 -0.385 12.131 1.00 88.50 89 GLU A N 1
ATOM 661 C CA . GLU A 1 89 ? -6.242 0.707 12.625 1.00 88.50 89 GLU A CA 1
ATOM 662 C C . GLU A 1 89 ? -6.374 1.907 11.694 1.00 88.50 89 GLU A C 1
ATOM 664 O O . GLU A 1 89 ? -6.483 1.769 10.470 1.00 88.50 89 GLU A O 1
ATOM 669 N N . THR A 1 90 ? -6.315 3.108 12.267 1.00 83.50 90 THR A N 1
ATOM 670 C CA . THR A 1 90 ? -6.336 4.330 11.473 1.00 83.50 90 THR A CA 1
ATOM 671 C C . THR A 1 90 ? -5.128 4.358 10.534 1.00 83.50 90 THR A C 1
ATOM 673 O O . THR A 1 90 ? -3.967 4.245 10.926 1.00 83.50 90 THR A O 1
ATOM 676 N N . GLY A 1 91 ? -5.414 4.488 9.244 1.00 78.06 91 GLY A N 1
ATOM 677 C CA . GLY A 1 91 ? -4.425 4.455 8.178 1.00 78.06 91 GLY A CA 1
ATOM 678 C C . GLY A 1 91 ? -4.899 5.243 6.960 1.00 78.06 91 GLY A C 1
ATOM 679 O O . GLY A 1 91 ? -5.991 5.806 6.991 1.00 78.06 91 GLY A O 1
ATOM 680 N N . PRO A 1 92 ? -4.109 5.274 5.875 1.00 75.69 92 PRO A N 1
ATOM 681 C CA . PRO A 1 92 ? -4.394 6.102 4.696 1.00 75.69 92 PRO A CA 1
ATOM 682 C C . PRO A 1 92 ? -5.774 5.868 4.056 1.00 75.69 92 PRO A C 1
ATOM 684 O O . PRO A 1 92 ? -6.367 6.792 3.507 1.00 75.69 92 PRO A O 1
ATOM 687 N N . CYS A 1 93 ? -6.273 4.634 4.146 1.00 80.00 93 CYS A N 1
ATOM 688 C CA . CYS A 1 93 ? -7.560 4.202 3.605 1.00 80.00 93 CYS A CA 1
ATOM 689 C C . CYS A 1 93 ? -8.679 4.110 4.647 1.00 80.00 93 CYS A C 1
ATOM 691 O O . CYS A 1 93 ? -9.827 3.863 4.290 1.00 80.00 93 CYS A O 1
ATOM 693 N N . HIS A 1 94 ? -8.360 4.276 5.931 1.00 82.88 94 HIS A N 1
ATOM 694 C CA . HIS A 1 94 ? -9.366 4.214 6.979 1.00 82.88 94 HIS A CA 1
ATOM 695 C C . HIS A 1 94 ? -10.219 5.496 6.929 1.00 82.88 94 HIS A C 1
ATOM 697 O O . HIS A 1 94 ? -9.645 6.586 6.874 1.00 82.88 94 HIS A O 1
ATOM 703 N N . PRO A 1 95 ? -11.561 5.428 7.008 1.00 80.31 95 PRO A N 1
ATOM 704 C CA . PRO A 1 95 ? -12.439 6.597 6.854 1.00 80.31 95 PRO A CA 1
ATOM 705 C C . PRO A 1 95 ? -12.198 7.676 7.919 1.00 80.31 95 PRO A C 1
ATOM 707 O O . PRO A 1 95 ? -12.352 8.865 7.658 1.00 80.31 95 PRO A O 1
ATOM 710 N N . PHE A 1 96 ? -11.761 7.268 9.113 1.00 78.31 96 PHE A N 1
ATOM 711 C CA . PHE A 1 96 ? -11.356 8.174 10.197 1.00 78.31 96 PHE A CA 1
ATOM 712 C C . PHE A 1 96 ? -9.843 8.451 10.236 1.00 78.31 96 PHE A C 1
ATOM 714 O O . PHE A 1 96 ? -9.353 9.120 11.143 1.00 78.31 96 PHE A O 1
ATOM 721 N N . GLY A 1 97 ? -9.081 7.921 9.279 1.00 64.38 97 GLY A N 1
ATOM 722 C CA . GLY A 1 97 ? -7.637 8.099 9.151 1.00 64.38 97 GLY A CA 1
ATOM 723 C C . GLY A 1 97 ? -7.278 9.454 8.549 1.00 64.38 97 GLY A C 1
ATOM 724 O O . GLY A 1 97 ? -6.673 9.521 7.483 1.00 64.38 97 GLY A O 1
ATOM 725 N N . ILE A 1 98 ? -7.652 10.549 9.210 1.00 58.84 98 ILE A N 1
ATOM 726 C CA . ILE A 1 98 ? -7.249 11.891 8.783 1.00 58.84 98 ILE A CA 1
ATOM 727 C C . ILE A 1 98 ? -6.045 12.333 9.614 1.00 58.84 98 ILE A C 1
ATOM 729 O O . ILE A 1 98 ? -6.195 12.903 10.687 1.00 58.84 98 ILE A O 1
ATOM 733 N N . GLU A 1 99 ? -4.843 12.136 9.069 1.00 42.91 99 GLU A N 1
ATOM 734 C CA . GLU A 1 99 ? -3.690 12.977 9.413 1.00 42.91 99 GLU A CA 1
ATOM 735 C C . GLU A 1 99 ? -2.881 13.378 8.161 1.00 42.91 99 GLU A C 1
ATOM 737 O O . GLU A 1 99 ? -1.703 13.074 7.956 1.00 42.91 99 GLU A O 1
ATOM 742 N N . GLY A 1 100 ? -3.551 14.156 7.311 1.00 41.12 100 GLY A N 1
ATOM 743 C CA . GLY A 1 100 ? -2.909 15.157 6.465 1.00 41.12 100 GLY A CA 1
ATOM 744 C C . GLY A 1 100 ? -2.815 14.842 4.970 1.00 41.12 100 GLY A C 1
ATOM 745 O O . GLY A 1 100 ? -2.035 14.004 4.536 1.00 41.12 100 GLY A O 1
ATOM 746 N N . ASN A 1 101 ? -3.528 15.694 4.234 1.00 41.03 101 ASN A N 1
ATOM 747 C CA . ASN A 1 101 ? -3.316 16.160 2.865 1.00 41.03 101 ASN A CA 1
ATOM 748 C C . ASN A 1 101 ? -3.509 15.164 1.700 1.00 41.03 101 ASN A C 1
ATOM 750 O O . ASN A 1 101 ? -2.600 14.439 1.321 1.00 41.03 101 ASN A O 1
ATOM 754 N N . PHE A 1 102 ? -4.689 15.307 1.082 1.00 44.12 102 PHE A N 1
ATOM 755 C CA . PHE A 1 102 ? -5.127 14.869 -0.250 1.00 44.12 102 PHE A CA 1
ATOM 756 C C . PHE A 1 102 ? -5.232 13.363 -0.519 1.00 44.12 102 PHE A C 1
ATOM 758 O O . PHE A 1 102 ? -4.274 12.672 -0.841 1.00 44.12 102 PHE A O 1
ATOM 765 N N . GLN A 1 103 ? -6.485 12.906 -0.511 1.00 44.09 103 GLN A N 1
ATOM 766 C CA . GLN A 1 103 ? -6.935 11.753 -1.279 1.00 44.09 103 GLN A CA 1
ATOM 767 C C . GLN A 1 103 ? -6.791 12.103 -2.767 1.00 44.09 103 GLN A C 1
ATOM 769 O O . GLN A 1 103 ? -7.481 13.003 -3.252 1.00 44.09 103 GLN A O 1
ATOM 774 N N . CYS A 1 104 ? -5.911 11.425 -3.505 1.00 44.88 104 CYS A N 1
ATOM 775 C CA . CYS A 1 104 ? -6.014 11.414 -4.963 1.00 44.88 104 CYS A CA 1
ATOM 776 C C . CYS A 1 104 ? -7.320 10.695 -5.317 1.00 44.88 104 CYS A C 1
ATOM 778 O O . CYS A 1 104 ? -7.373 9.471 -5.354 1.00 44.88 104 CYS A O 1
ATOM 780 N N . THR A 1 105 ? -8.392 11.451 -5.545 1.00 51.97 105 THR A N 1
ATOM 781 C CA . THR A 1 105 ? -9.707 10.911 -5.922 1.00 51.97 105 THR A CA 1
ATOM 782 C C . THR A 1 105 ? -9.764 10.452 -7.383 1.00 51.97 105 THR A C 1
ATOM 784 O O . THR A 1 105 ? -10.786 9.934 -7.822 1.00 51.97 105 THR A O 1
ATOM 787 N N . SER A 1 106 ? -8.678 10.620 -8.148 1.00 51.44 106 SER A N 1
ATOM 788 C CA . SER A 1 106 ? -8.501 10.074 -9.498 1.00 51.44 106 SER A CA 1
ATOM 789 C C . SER A 1 106 ? -7.023 10.097 -9.921 1.00 51.44 106 SER A C 1
ATOM 791 O O . SER A 1 106 ? -6.269 10.983 -9.520 1.00 51.44 106 SER A O 1
ATOM 793 N N . GLN A 1 107 ? -6.603 9.113 -10.722 1.00 51.97 107 GLN A N 1
ATOM 794 C CA . GLN A 1 107 ? -5.336 9.139 -11.462 1.00 51.97 107 GLN A CA 1
ATOM 795 C C . GLN A 1 107 ? -5.542 10.015 -12.709 1.00 51.97 107 GLN A C 1
ATOM 797 O O . GLN A 1 107 ? -6.319 9.647 -13.588 1.00 51.97 107 GLN A O 1
ATOM 802 N N . GLY A 1 108 ? -4.887 11.175 -12.789 1.00 55.91 108 GLY A N 1
ATOM 803 C CA . GLY A 1 108 ? -4.762 11.916 -14.049 1.00 55.91 108 GLY A CA 1
ATOM 804 C C . GLY A 1 108 ? -3.692 11.274 -14.939 1.00 55.91 108 GLY A C 1
ATOM 805 O O . GLY A 1 108 ? -2.697 10.764 -14.425 1.00 55.91 108 GLY A O 1
ATOM 806 N N . ILE A 1 109 ? -3.879 11.277 -16.261 1.00 50.75 109 ILE A N 1
ATOM 807 C CA . ILE A 1 109 ? -2.843 10.839 -17.209 1.00 50.75 109 ILE A CA 1
ATOM 808 C C . ILE A 1 109 ? -1.896 12.020 -17.444 1.00 50.75 109 ILE A C 1
ATOM 810 O O . ILE A 1 109 ? -2.337 13.074 -17.879 1.00 50.75 109 ILE A O 1
ATOM 814 N N . PHE A 1 110 ? -0.605 11.838 -17.167 1.00 38.78 110 PHE A N 1
ATOM 815 C CA . PHE A 1 110 ? 0.451 12.817 -17.447 1.00 38.78 110 PHE A CA 1
ATOM 816 C C . PHE A 1 110 ? 1.282 12.365 -18.665 1.00 38.78 110 PHE A C 1
ATOM 818 O O . PHE A 1 110 ? 1.538 11.160 -18.771 1.00 38.78 110 PHE A O 1
ATOM 825 N N . PRO A 1 111 ? 1.790 13.262 -19.540 1.00 58.62 111 PRO A N 1
ATOM 826 C CA . PRO A 1 111 ? 1.649 14.723 -19.557 1.00 58.62 111 PRO A CA 1
ATOM 827 C C . PRO A 1 111 ? 0.349 15.189 -20.229 1.00 58.62 111 PRO A C 1
ATOM 829 O O . PRO A 1 111 ? -0.107 14.575 -21.194 1.00 58.62 111 PRO A O 1
ATOM 832 N N . ASP A 1 112 ? -0.220 16.284 -19.721 1.00 36.12 112 ASP A N 1
ATOM 833 C CA . ASP A 1 112 ? -1.365 16.958 -20.341 1.00 36.12 112 ASP A CA 1
ATOM 834 C C . ASP A 1 112 ? -1.002 17.470 -21.762 1.00 36.12 112 ASP A C 1
ATOM 836 O O . ASP A 1 112 ? 0.136 17.916 -21.958 1.00 36.12 112 ASP A O 1
ATOM 840 N N . PRO A 1 113 ? -1.920 17.390 -22.750 1.00 60.00 113 PRO A N 1
ATOM 841 C CA . PRO A 1 113 ? -1.723 17.882 -24.121 1.00 60.00 113 PRO A CA 1
ATOM 842 C C . PRO A 1 113 ? -1.668 19.412 -24.253 1.00 60.00 113 PRO A C 1
ATOM 844 O O . PRO A 1 113 ? -2.276 20.121 -23.418 1.00 60.00 113 PRO A O 1
#

Radius of gyration: 23.3 Å; chains: 1; bounding box: 53×61×50 Å